Protein AF-A0A4P7BVL5-F1 (afdb_monomer)

Structure (mmCIF, N/CA/C/O backbone):
data_AF-A0A4P7BVL5-F1
#
_entry.id   AF-A0A4P7BVL5-F1
#
loop_
_atom_site.group_PDB
_atom_site.id
_atom_site.type_symbol
_atom_site.label_atom_id
_atom_site.label_alt_id
_atom_site.label_comp_id
_atom_site.label_asym_id
_atom_site.label_entity_id
_atom_site.label_seq_id
_atom_site.pdbx_PDB_ins_code
_atom_site.Cartn_x
_atom_site.Cartn_y
_atom_site.Cartn_z
_atom_site.occupancy
_atom_site.B_iso_or_equiv
_atom_site.auth_seq_id
_atom_site.auth_comp_id
_atom_site.auth_asym_id
_atom_site.auth_atom_id
_atom_site.pdbx_PDB_model_num
ATOM 1 N N . MET A 1 1 ? -11.447 -4.195 -21.424 1.00 33.12 1 MET A N 1
ATOM 2 C CA . MET A 1 1 ? -11.269 -3.883 -19.991 1.00 33.12 1 MET A CA 1
ATOM 3 C C . MET A 1 1 ? -10.169 -2.833 -19.903 1.00 33.12 1 MET A C 1
ATOM 5 O O . MET A 1 1 ? -9.028 -3.164 -20.186 1.00 33.12 1 MET A O 1
ATOM 9 N N . HIS A 1 2 ? -10.509 -1.561 -19.685 1.00 29.44 2 HIS A N 1
ATOM 10 C CA . HIS A 1 2 ? -9.534 -0.464 -19.660 1.00 29.44 2 HIS A CA 1
ATOM 11 C C . HIS A 1 2 ? -9.189 -0.187 -18.193 1.00 29.44 2 HIS A C 1
ATOM 13 O O . HIS A 1 2 ? -9.963 0.451 -17.491 1.00 29.44 2 HIS A O 1
ATOM 19 N N . ASN A 1 3 ? -8.090 -0.765 -17.706 1.00 37.69 3 ASN A N 1
ATOM 20 C CA . ASN A 1 3 ? -7.617 -0.557 -16.339 1.00 37.69 3 ASN A CA 1
ATOM 21 C C . ASN A 1 3 ? -6.621 0.611 -16.338 1.00 37.69 3 ASN A C 1
ATOM 23 O O . ASN A 1 3 ? -5.407 0.416 -16.306 1.00 37.69 3 ASN A O 1
ATOM 27 N N . SER A 1 4 ? -7.127 1.834 -16.479 1.00 38.50 4 SER A N 1
ATOM 28 C CA . SER A 1 4 ? -6.331 3.042 -16.277 1.00 38.50 4 SER A CA 1
ATOM 29 C C . SER A 1 4 ? -6.329 3.355 -14.783 1.00 38.50 4 SER A C 1
ATOM 31 O O . SER A 1 4 ? -7.272 3.957 -14.282 1.00 38.50 4 SER A O 1
ATOM 33 N N . LEU A 1 5 ? -5.295 2.907 -14.068 1.00 46.31 5 LEU A N 1
ATOM 34 C CA . LEU A 1 5 ? -5.039 3.312 -12.685 1.00 46.31 5 LEU A CA 1
ATOM 35 C C . LEU A 1 5 ? -4.950 4.847 -12.642 1.00 46.31 5 LEU A C 1
ATOM 37 O O . LEU A 1 5 ? -3.990 5.421 -13.155 1.00 46.31 5 LEU A O 1
ATOM 41 N N . SER A 1 6 ? -5.946 5.520 -12.066 1.00 52.38 6 SER A N 1
ATOM 42 C CA . SER A 1 6 ? -6.044 6.990 -12.049 1.00 52.38 6 SER A CA 1
ATOM 43 C C . SER A 1 6 ? -5.060 7.687 -11.095 1.00 52.38 6 SER A C 1
ATOM 45 O O . SER A 1 6 ? -5.193 8.885 -10.867 1.00 52.38 6 SER A O 1
ATOM 47 N N . CYS A 1 7 ? -4.064 6.972 -10.563 1.00 57.50 7 CYS A N 1
ATOM 48 C CA . CYS A 1 7 ? -2.923 7.547 -9.844 1.00 57.50 7 CYS A CA 1
ATOM 49 C C . CYS A 1 7 ? -1.631 7.270 -10.627 1.00 57.50 7 CYS A C 1
ATOM 51 O O . CYS A 1 7 ? -0.952 6.276 -10.360 1.00 57.50 7 CYS A O 1
ATOM 53 N N . PRO A 1 8 ? -1.278 8.123 -11.609 1.00 66.12 8 PRO A N 1
ATOM 54 C CA . PRO A 1 8 ? -0.088 7.931 -12.438 1.00 66.12 8 PRO A CA 1
ATOM 55 C C . PRO A 1 8 ? 1.209 7.851 -11.625 1.00 66.12 8 PRO A C 1
ATOM 57 O O . PRO A 1 8 ? 2.135 7.155 -12.022 1.00 66.12 8 PRO A O 1
ATOM 60 N N . GLU A 1 9 ? 1.266 8.550 -10.489 1.00 72.12 9 GLU A N 1
ATOM 61 C CA . GLU A 1 9 ? 2.459 8.674 -9.640 1.00 72.12 9 GLU A CA 1
ATOM 62 C C . GLU A 1 9 ? 2.826 7.401 -8.861 1.00 72.12 9 GLU A C 1
ATOM 64 O O . GLU A 1 9 ? 3.968 7.265 -8.435 1.00 72.12 9 GLU A O 1
ATOM 69 N N . TRP A 1 10 ? 1.869 6.487 -8.682 1.00 77.81 10 TRP A N 1
ATOM 70 C CA . TRP A 1 10 ? 2.027 5.229 -7.940 1.00 77.81 10 TRP A CA 1
ATOM 71 C C . TRP A 1 10 ? 1.933 4.003 -8.851 1.00 77.81 10 TRP A C 1
ATOM 73 O O . TRP A 1 10 ? 1.840 2.863 -8.397 1.00 77.81 10 TRP A O 1
ATOM 83 N N . LYS A 1 11 ? 1.923 4.223 -10.168 1.00 80.06 11 LYS A N 1
ATOM 84 C CA . LYS A 1 11 ? 1.864 3.147 -11.149 1.00 80.06 11 LYS A CA 1
ATOM 85 C C . LYS A 1 11 ? 3.177 2.362 -11.135 1.00 80.06 11 LYS A C 1
ATOM 87 O O . LYS A 1 11 ? 4.222 2.914 -11.452 1.00 80.06 11 LYS A O 1
ATOM 92 N N . GLY A 1 12 ? 3.084 1.062 -10.859 1.00 84.06 12 GLY A N 1
ATOM 93 C CA . GLY A 1 12 ? 4.244 0.164 -10.790 1.00 84.06 12 GLY A CA 1
ATOM 94 C C . GLY A 1 12 ? 4.843 0.031 -9.389 1.00 84.06 12 GLY A C 1
ATOM 95 O O . GLY A 1 12 ? 5.672 -0.848 -9.177 1.00 84.06 12 GLY A O 1
ATOM 96 N N . ASP A 1 13 ? 4.377 0.832 -8.430 1.00 90.00 13 ASP A N 1
ATOM 97 C CA . ASP A 1 13 ? 4.785 0.703 -7.036 1.00 90.00 13 ASP A CA 1
ATOM 98 C C . ASP A 1 13 ? 4.058 -0.467 -6.362 1.00 90.00 13 ASP A C 1
ATOM 100 O O . ASP A 1 13 ? 2.891 -0.765 -6.645 1.00 90.00 13 ASP A O 1
ATOM 104 N N . LEU A 1 14 ? 4.744 -1.110 -5.422 1.00 91.25 14 LEU A N 1
ATOM 105 C CA . LEU A 1 14 ? 4.195 -2.153 -4.569 1.00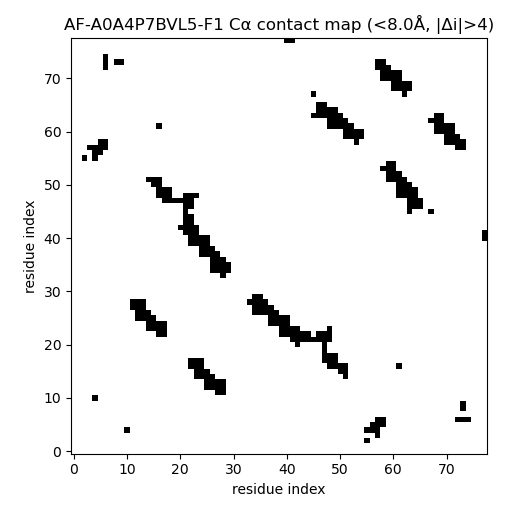 91.25 14 LEU A CA 1
ATOM 106 C C . LEU A 1 14 ? 3.780 -1.559 -3.220 1.00 91.25 14 LEU A C 1
ATOM 108 O O . LEU A 1 14 ? 4.560 -0.881 -2.554 1.00 91.25 14 LEU A O 1
ATOM 112 N N . PHE A 1 15 ? 2.557 -1.864 -2.791 1.00 93.25 15 PHE A N 1
ATOM 113 C CA . PHE A 1 15 ? 2.028 -1.453 -1.494 1.00 93.25 15 PHE A CA 1
ATOM 114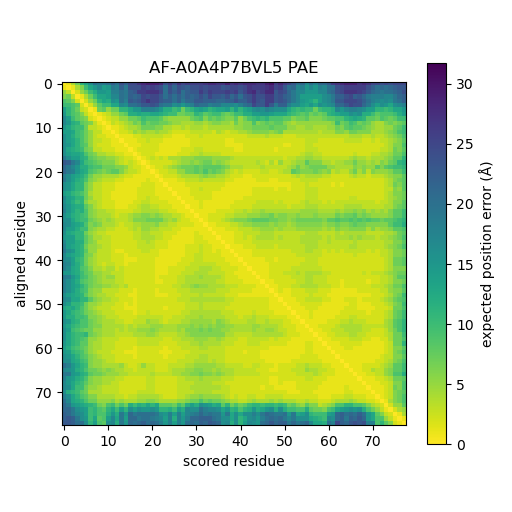 C C . PHE A 1 15 ? 1.860 -2.661 -0.578 1.00 93.25 15 PHE A C 1
ATOM 116 O O . PHE A 1 15 ? 1.274 -3.669 -0.968 1.00 93.25 15 PHE A O 1
ATOM 123 N N . VAL A 1 16 ? 2.349 -2.545 0.656 1.00 94.25 16 VAL A N 1
ATOM 124 C CA . VAL A 1 16 ? 2.313 -3.615 1.658 1.00 94.25 16 VAL A CA 1
ATOM 125 C C . VAL A 1 16 ? 1.754 -3.081 2.972 1.00 94.25 16 VAL A C 1
ATOM 127 O O . VAL A 1 16 ? 2.284 -2.134 3.558 1.00 94.25 16 VAL A O 1
ATOM 130 N N . ALA A 1 17 ? 0.690 -3.707 3.473 1.00 93.75 17 ALA A N 1
ATOM 131 C CA . ALA A 1 17 ? 0.168 -3.418 4.804 1.00 93.75 17 ALA A CA 1
ATOM 132 C C . ALA A 1 17 ? 1.115 -3.988 5.878 1.00 93.75 17 ALA A C 1
ATOM 134 O O . ALA A 1 17 ? 1.318 -5.199 5.974 1.00 93.75 17 ALA A O 1
ATOM 135 N N . ASN A 1 18 ? 1.713 -3.117 6.697 1.00 90.12 18 ASN A N 1
ATOM 136 C CA . ASN A 1 18 ? 2.656 -3.517 7.735 1.00 90.12 18 ASN A CA 1
ATOM 137 C C . ASN A 1 18 ? 1.965 -3.595 9.104 1.00 90.12 18 ASN A C 1
ATOM 139 O O . ASN A 1 18 ? 1.809 -2.595 9.810 1.00 90.12 18 ASN A O 1
ATOM 143 N N . LEU A 1 19 ? 1.599 -4.817 9.500 1.00 84.62 19 LEU A N 1
ATOM 144 C CA . LEU A 1 19 ? 0.895 -5.105 10.753 1.00 84.62 19 LEU A CA 1
ATOM 145 C C . LEU A 1 19 ? 1.674 -4.642 11.991 1.00 84.62 19 LEU A C 1
ATOM 147 O O . LEU A 1 19 ? 1.117 -3.957 12.846 1.00 84.62 19 LEU A O 1
ATOM 151 N N . ARG A 1 20 ? 2.951 -5.026 12.117 1.00 87.94 20 ARG A N 1
ATOM 152 C CA . ARG A 1 20 ? 3.769 -4.682 13.295 1.00 87.94 20 ARG A CA 1
ATOM 153 C C . ARG A 1 20 ? 4.238 -3.230 13.245 1.00 87.94 20 ARG A C 1
ATOM 155 O O . ARG A 1 20 ? 4.302 -2.582 14.282 1.00 87.94 20 ARG A O 1
ATOM 162 N N . GLY A 1 21 ? 4.553 -2.733 12.051 1.00 87.25 21 GLY A N 1
ATOM 163 C CA . GLY A 1 21 ? 5.020 -1.366 11.824 1.00 87.25 21 GLY A CA 1
ATOM 164 C C . GLY A 1 21 ? 3.917 -0.309 11.771 1.00 87.25 21 GLY A C 1
ATOM 165 O O . GLY A 1 21 ? 4.250 0.860 11.589 1.00 87.25 21 GLY A O 1
ATOM 166 N N . GLN A 1 22 ? 2.640 -0.697 11.886 1.00 94.69 22 GLN A N 1
ATOM 167 C CA . GLN A 1 22 ? 1.472 0.199 11.9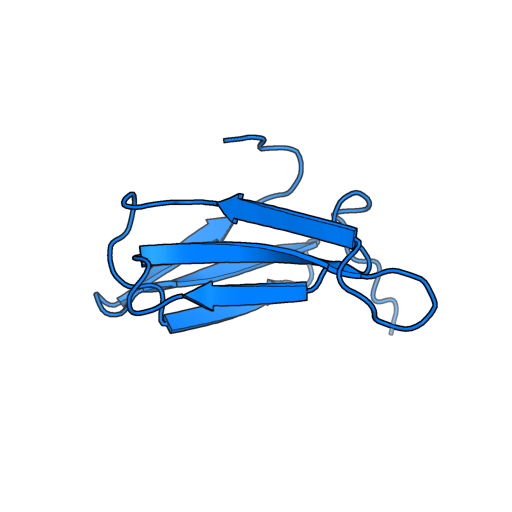04 1.00 94.69 22 GLN A CA 1
ATOM 168 C C . GLN A 1 22 ? 1.501 1.257 10.789 1.00 94.69 22 GLN A C 1
ATOM 170 O O . GLN A 1 22 ? 1.323 2.454 11.020 1.00 94.69 22 GLN A O 1
ATOM 175 N N . SER A 1 23 ? 1.818 0.816 9.575 1.00 95.56 23 SER A N 1
ATOM 176 C CA . SER A 1 23 ? 2.054 1.680 8.417 1.00 95.56 23 SER A CA 1
ATOM 177 C C . SER A 1 23 ? 1.692 0.966 7.123 1.00 95.56 23 SER A C 1
ATOM 179 O O . SER A 1 23 ? 1.581 -0.261 7.078 1.00 95.56 23 SER A O 1
ATOM 181 N N . LEU A 1 24 ? 1.494 1.750 6.070 1.00 94.88 24 LEU A N 1
ATOM 182 C CA . LEU A 1 24 ? 1.416 1.263 4.704 1.00 94.88 24 LEU A CA 1
ATOM 183 C C . LEU A 1 24 ? 2.782 1.512 4.066 1.00 94.88 24 LEU A C 1
ATOM 185 O O . LEU A 1 24 ? 3.192 2.661 3.927 1.00 94.88 24 LEU A O 1
ATOM 189 N N . LEU A 1 25 ? 3.503 0.449 3.732 1.00 94.12 25 LEU A N 1
ATOM 190 C CA . LEU A 1 25 ? 4.796 0.551 3.070 1.00 94.12 25 LEU A CA 1
ATOM 191 C C . LEU A 1 25 ? 4.572 0.666 1.563 1.00 94.12 25 LEU A C 1
ATOM 193 O O . LEU A 1 25 ? 3.901 -0.182 0.978 1.00 94.12 25 LEU A O 1
ATOM 197 N N . ARG A 1 26 ? 5.132 1.707 0.957 1.00 92.94 26 ARG A N 1
ATOM 198 C CA . ARG A 1 26 ? 5.225 1.884 -0.489 1.00 92.94 2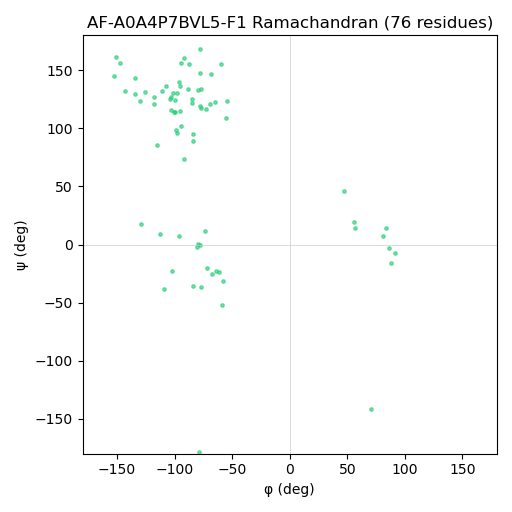6 ARG A CA 1
ATOM 199 C C . ARG A 1 26 ? 6.652 1.563 -0.914 1.00 92.94 26 ARG A C 1
ATOM 201 O O . ARG A 1 26 ? 7.597 2.121 -0.363 1.00 92.94 26 ARG A O 1
ATOM 208 N N . LEU A 1 27 ? 6.787 0.673 -1.885 1.00 93.94 27 LEU A N 1
ATOM 209 C CA . LEU A 1 27 ? 8.051 0.265 -2.479 1.00 93.94 27 LEU A CA 1
ATOM 210 C C . LEU A 1 27 ? 8.032 0.642 -3.953 1.00 93.94 27 LEU A C 1
ATOM 212 O O . LEU A 1 27 ? 7.173 0.173 -4.701 1.00 93.94 27 LEU A O 1
ATOM 216 N N . LYS A 1 28 ? 8.985 1.467 -4.373 1.00 92.69 28 LYS A N 1
ATOM 217 C CA . LYS A 1 28 ? 9.196 1.737 -5.791 1.00 92.69 28 LYS A CA 1
ATOM 218 C C . LYS A 1 28 ? 10.085 0.651 -6.369 1.00 92.69 28 LYS A C 1
ATOM 220 O O . LYS A 1 28 ? 11.207 0.454 -5.896 1.00 92.69 28 LYS A O 1
ATOM 225 N N . LEU A 1 29 ? 9.5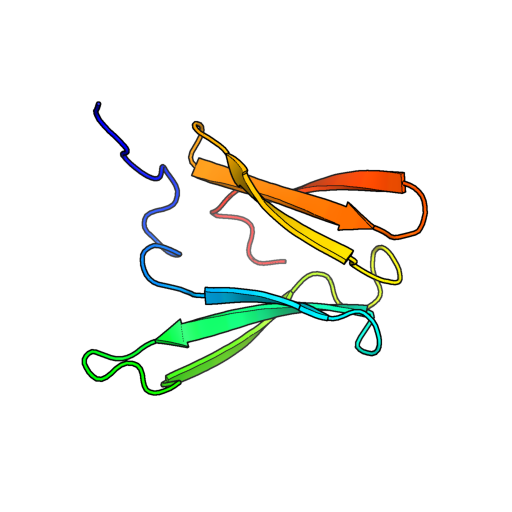89 -0.043 -7.384 1.00 92.94 29 LEU A N 1
ATOM 226 C CA . LEU A 1 29 ? 10.327 -1.111 -8.047 1.00 92.94 29 LEU A CA 1
ATOM 227 C C . LEU A 1 29 ? 11.038 -0.569 -9.290 1.00 92.94 29 LEU A C 1
ATOM 229 O O . LEU A 1 29 ? 10.464 0.225 -10.039 1.00 92.94 29 LEU A O 1
ATOM 233 N N . GLY A 1 30 ? 12.294 -0.967 -9.467 1.00 92.75 30 GLY A N 1
ATOM 234 C CA . GLY A 1 30 ? 13.056 -0.762 -10.692 1.00 92.75 30 GLY A CA 1
ATOM 235 C C . GLY A 1 30 ? 12.685 -1.775 -11.775 1.00 92.75 30 GLY A C 1
ATOM 236 O O . GLY A 1 30 ? 11.799 -2.616 -11.593 1.00 92.75 30 GLY A O 1
ATOM 237 N N . ASP A 1 31 ? 13.361 -1.683 -12.918 1.00 92.12 31 ASP A N 1
ATOM 238 C CA . ASP A 1 31 ? 13.039 -2.480 -14.107 1.00 92.12 31 ASP A CA 1
ATOM 239 C C . ASP A 1 31 ? 13.312 -3.983 -13.913 1.00 92.12 31 ASP A C 1
ATOM 241 O O . ASP A 1 31 ? 12.658 -4.814 -14.548 1.00 92.12 31 ASP A O 1
ATOM 245 N N . GLU A 1 32 ? 14.229 -4.351 -13.013 1.00 94.06 32 GLU A N 1
ATOM 246 C CA . GLU A 1 32 ? 14.546 -5.745 -12.674 1.00 94.06 32 GLU A CA 1
ATOM 247 C C . GLU A 1 32 ? 13.783 -6.227 -11.422 1.00 94.06 32 GLU A C 1
ATOM 249 O O . GLU A 1 32 ? 13.986 -7.347 -10.946 1.00 94.06 32 GLU A O 1
ATOM 254 N N . GLY A 1 33 ? 12.854 -5.411 -10.904 1.00 90.38 33 GLY A N 1
ATOM 255 C CA . GLY A 1 33 ? 12.058 -5.698 -9.708 1.00 90.38 33 GLY A CA 1
ATOM 256 C C . GLY A 1 33 ? 12.784 -5.418 -8.388 1.00 90.38 33 GLY A C 1
ATOM 257 O O . GLY A 1 33 ? 12.268 -5.745 -7.318 1.00 90.38 33 GLY A O 1
ATOM 258 N N . GLU A 1 34 ? 13.967 -4.813 -8.442 1.00 95.12 34 GLU A N 1
ATOM 259 C CA . GLU A 1 34 ? 14.708 -4.344 -7.283 1.00 95.12 34 GLU A CA 1
ATOM 260 C C . GLU A 1 34 ? 14.006 -3.158 -6.610 1.00 95.12 34 GLU A C 1
ATOM 262 O O . GLU A 1 34 ? 13.371 -2.325 -7.258 1.00 95.12 34 GLU A O 1
ATOM 267 N N . VAL A 1 35 ? 14.122 -3.055 -5.286 1.00 95.69 35 VAL A N 1
ATOM 268 C CA . VAL A 1 35 ? 13.570 -1.913 -4.549 1.00 95.69 35 VAL A CA 1
ATOM 269 C C . VAL A 1 35 ? 14.504 -0.717 -4.719 1.00 95.69 35 VAL A C 1
ATOM 271 O O . VAL A 1 35 ? 15.663 -0.762 -4.312 1.00 95.69 35 VAL A O 1
ATOM 274 N N . THR A 1 36 ? 13.982 0.360 -5.302 1.00 95.81 36 THR A N 1
ATOM 275 C CA . THR A 1 36 ? 14.719 1.612 -5.550 1.00 95.81 36 THR A CA 1
ATOM 276 C C . THR A 1 36 ? 14.373 2.712 -4.547 1.00 95.81 36 THR A C 1
ATOM 278 O O . THR A 1 36 ? 15.177 3.618 -4.331 1.00 95.81 36 THR A O 1
ATOM 281 N N . GLU A 1 37 ? 13.203 2.634 -3.905 1.00 94.69 37 GLU A N 1
ATOM 282 C CA . GLU A 1 37 ? 12.754 3.574 -2.874 1.00 94.69 37 GLU A CA 1
ATOM 283 C C . GLU A 1 37 ? 11.779 2.889 -1.906 1.00 94.69 37 GLU A C 1
ATOM 285 O O . GLU A 1 37 ? 10.962 2.064 -2.322 1.00 94.69 37 GLU A O 1
ATOM 290 N N . GLU A 1 38 ? 11.841 3.267 -0.627 1.00 94.38 38 GLU A N 1
ATOM 291 C CA . GLU A 1 38 ? 10.913 2.825 0.416 1.00 94.38 38 GLU A CA 1
ATOM 292 C C . GLU A 1 38 ? 10.300 4.031 1.134 1.00 94.38 38 GLU A C 1
ATOM 294 O O . GLU A 1 38 ? 11.012 4.920 1.602 1.00 94.38 38 GLU A O 1
ATOM 299 N N . GLU A 1 39 ? 8.977 4.041 1.282 1.00 92.88 39 GLU A N 1
ATOM 300 C CA . GLU A 1 39 ? 8.246 5.108 1.966 1.00 92.88 39 GLU A CA 1
ATOM 301 C C . GLU A 1 39 ? 7.200 4.528 2.932 1.00 92.88 39 GLU A C 1
ATOM 303 O O . GLU A 1 39 ? 6.373 3.692 2.566 1.00 92.88 39 GLU A O 1
ATOM 308 N N . PHE A 1 40 ? 7.204 4.995 4.186 1.00 92.94 40 PHE A N 1
ATOM 309 C CA . PHE A 1 40 ? 6.206 4.610 5.188 1.00 92.94 40 PHE A CA 1
ATOM 310 C C . PHE A 1 40 ? 5.059 5.620 5.234 1.00 92.94 40 PHE A C 1
ATOM 312 O O . PHE A 1 40 ? 5.153 6.671 5.870 1.00 92.94 40 PHE A O 1
ATOM 319 N N . LEU A 1 41 ? 3.936 5.257 4.630 1.00 92.19 41 LEU A N 1
ATOM 320 C CA . LEU A 1 41 ? 2.700 6.025 4.652 1.00 92.19 41 LEU A CA 1
ATOM 321 C C . LEU A 1 41 ? 1.854 5.665 5.881 1.00 92.19 41 LEU A C 1
ATOM 323 O O . LEU A 1 41 ? 1.945 4.572 6.444 1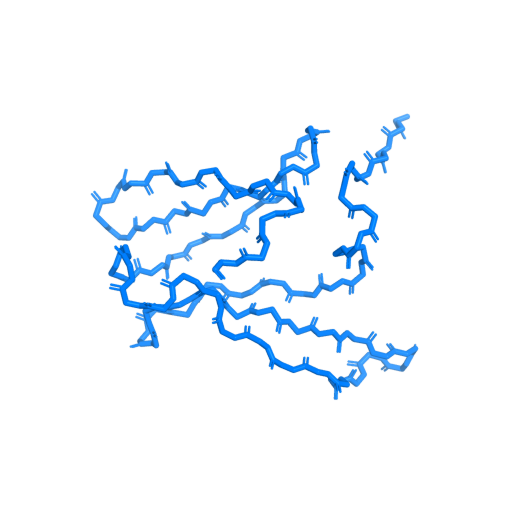.00 92.19 41 LEU A O 1
ATOM 327 N N . LEU A 1 42 ? 0.992 6.596 6.301 1.00 92.25 42 LEU A N 1
ATOM 328 C CA . LEU A 1 42 ? -0.015 6.398 7.360 1.00 92.25 42 LEU A CA 1
ATOM 329 C C . LEU A 1 42 ? 0.532 5.916 8.720 1.00 92.25 42 LEU A C 1
ATOM 331 O O . LEU A 1 42 ? -0.224 5.400 9.546 1.00 92.25 42 LEU A O 1
ATOM 335 N N . LYS A 1 43 ? 1.834 6.096 8.967 1.00 94.44 43 LYS A N 1
ATOM 336 C CA . LYS A 1 43 ? 2.523 5.580 10.152 1.00 94.44 43 LYS A CA 1
ATOM 337 C C . LYS A 1 43 ? 1.837 6.028 11.442 1.00 94.44 43 LYS A C 1
ATOM 339 O O . LYS A 1 43 ? 1.676 7.223 11.680 1.00 94.44 43 LYS A O 1
ATOM 344 N N . ASN A 1 44 ? 1.451 5.054 12.266 1.00 93.94 44 ASN A N 1
ATOM 345 C CA . ASN A 1 44 ? 0.768 5.228 13.552 1.00 93.94 44 ASN A CA 1
ATOM 346 C C . ASN A 1 44 ? -0.563 6.011 13.489 1.00 93.94 44 ASN A C 1
ATOM 348 O O . ASN A 1 44 ? -1.062 6.424 14.532 1.00 93.94 44 ASN A O 1
ATOM 352 N N . LYS A 1 45 ? -1.163 6.222 12.304 1.00 94.25 45 LYS A N 1
ATOM 353 C CA . LYS A 1 45 ? -2.420 6.990 12.173 1.00 94.25 45 LYS A CA 1
ATOM 354 C C . LYS A 1 45 ? -3.674 6.146 12.425 1.00 94.25 45 LYS A C 1
ATOM 356 O O . LYS A 1 45 ? -4.636 6.646 12.995 1.00 94.25 45 LYS A O 1
ATOM 361 N N . PHE A 1 46 ? -3.662 4.877 12.015 1.00 93.69 46 PHE A N 1
ATOM 362 C CA . PHE A 1 46 ? -4.848 4.000 12.035 1.00 93.69 46 PHE A CA 1
ATOM 363 C C . PHE A 1 46 ? -4.590 2.643 12.713 1.00 93.69 46 PHE A C 1
ATOM 365 O O . PHE A 1 46 ? -5.337 1.684 12.528 1.00 93.69 46 PHE A O 1
ATOM 372 N N . GLY A 1 47 ? -3.512 2.548 13.497 1.00 92.75 47 GLY A N 1
ATOM 373 C CA . GLY A 1 47 ? -3.104 1.310 14.155 1.00 92.75 47 GLY A CA 1
ATOM 374 C C . GLY A 1 47 ? -2.562 0.266 13.175 1.00 92.75 47 GLY A C 1
ATOM 375 O O . GLY A 1 47 ? -1.808 0.583 12.257 1.00 92.75 47 GLY A O 1
ATOM 376 N N . ARG A 1 48 ? -2.898 -1.006 13.407 1.00 95.19 48 ARG A N 1
ATOM 377 C CA . ARG A 1 48 ? -2.408 -2.133 12.600 1.00 95.19 48 ARG A CA 1
ATOM 378 C C . ARG A 1 48 ? -3.171 -2.194 11.280 1.00 95.19 48 ARG A C 1
ATOM 380 O O . ARG A 1 48 ? -4.382 -2.410 11.281 1.00 95.19 48 ARG A O 1
ATOM 387 N N . LEU A 1 49 ? -2.455 -2.019 10.174 1.00 95.88 49 LEU A N 1
ATOM 388 C CA . LEU A 1 49 ? -3.001 -2.171 8.827 1.00 95.88 49 LEU A CA 1
ATOM 389 C C . LEU A 1 49 ? -2.865 -3.632 8.404 1.00 95.88 49 LEU A C 1
ATOM 391 O O . LEU A 1 49 ? -1.809 -4.229 8.606 1.00 95.88 49 LEU A O 1
ATOM 395 N N . ARG A 1 50 ? -3.935 -4.196 7.850 1.00 95.31 50 ARG A N 1
ATOM 396 C CA . ARG A 1 50 ? -4.066 -5.622 7.540 1.00 95.31 50 ARG A CA 1
ATOM 397 C C . ARG A 1 50 ? -4.041 -5.916 6.052 1.00 95.31 50 ARG A C 1
ATOM 399 O O . ARG A 1 50 ? -3.476 -6.931 5.663 1.00 95.31 50 ARG A O 1
ATOM 406 N N . ASP A 1 51 ? -4.667 -5.063 5.253 1.00 95.31 51 ASP A N 1
ATOM 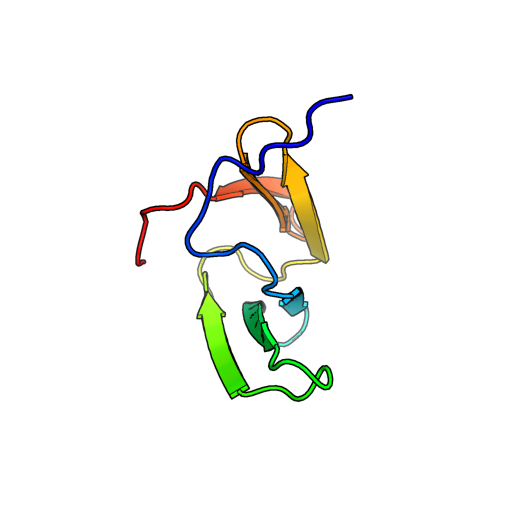407 C CA . ASP A 1 51 ? -4.808 -5.297 3.820 1.00 95.31 51 ASP A CA 1
ATOM 408 C C . ASP A 1 51 ? -4.801 -3.981 3.038 1.00 95.31 51 ASP A C 1
ATOM 410 O O . ASP A 1 51 ? -5.117 -2.922 3.592 1.00 95.31 51 ASP A O 1
ATOM 414 N N . VAL A 1 52 ? -4.440 -4.057 1.759 1.00 94.12 52 VAL A N 1
ATOM 415 C CA . VAL A 1 52 ? -4.469 -2.943 0.809 1.00 94.12 52 VAL A CA 1
ATOM 416 C C . VAL A 1 52 ? -4.895 -3.437 -0.573 1.00 94.12 52 VAL A C 1
ATOM 418 O O . VAL A 1 52 ? -4.356 -4.408 -1.092 1.00 94.12 52 VAL A O 1
ATOM 421 N N . ALA A 1 53 ? -5.844 -2.740 -1.195 1.00 91.81 53 ALA A N 1
ATOM 422 C CA . ALA A 1 53 ? -6.337 -3.053 -2.532 1.00 91.81 53 ALA A CA 1
ATOM 423 C C . ALA A 1 53 ? -6.447 -1.791 -3.392 1.00 91.81 53 ALA A C 1
ATOM 425 O O . ALA A 1 53 ? -6.831 -0.729 -2.905 1.00 91.81 53 ALA A O 1
ATOM 426 N N . ALA A 1 54 ? -6.148 -1.908 -4.686 1.00 87.44 54 ALA A N 1
ATOM 427 C CA . ALA A 1 54 ? -6.415 -0.844 -5.648 1.00 87.44 54 ALA A CA 1
ATOM 428 C C . ALA A 1 54 ? -7.909 -0.812 -6.004 1.00 87.44 54 ALA A C 1
ATOM 430 O O . ALA A 1 54 ? -8.514 -1.848 -6.289 1.00 87.44 54 ALA A O 1
ATOM 431 N N . ALA A 1 55 ? 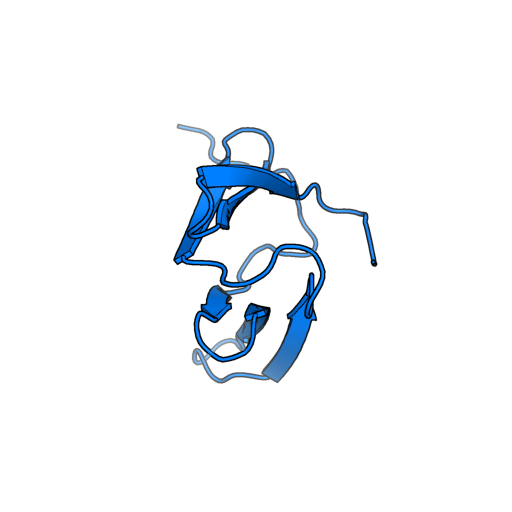-8.498 0.378 -6.012 1.00 86.19 55 ALA A N 1
ATOM 432 C CA . ALA A 1 55 ? -9.868 0.612 -6.441 1.00 86.19 55 ALA A CA 1
ATOM 433 C C . ALA A 1 55 ? -9.925 1.022 -7.929 1.00 86.19 55 ALA A C 1
ATOM 435 O O . ALA A 1 55 ? -8.957 1.576 -8.459 1.00 86.19 55 ALA A O 1
ATOM 436 N N . PRO A 1 56 ? -11.066 0.814 -8.618 1.00 83.31 56 PRO A N 1
ATOM 437 C CA . PRO A 1 56 ? -11.216 1.175 -10.032 1.00 83.31 56 PRO A CA 1
ATOM 438 C C . PRO A 1 56 ? -11.062 2.672 -10.321 1.00 83.31 56 PRO A C 1
ATOM 440 O O . PRO A 1 56 ? -10.739 3.051 -11.442 1.00 83.31 56 PRO A O 1
ATOM 443 N N . ASP A 1 57 ? -11.298 3.525 -9.322 1.00 81.75 57 ASP A N 1
ATOM 444 C CA . ASP A 1 57 ? -11.123 4.975 -9.427 1.00 81.75 57 ASP A CA 1
ATOM 445 C C . ASP A 1 57 ? -9.654 5.413 -9.295 1.00 81.75 57 ASP A C 1
ATOM 447 O O . ASP A 1 57 ? -9.370 6.605 -9.385 1.00 81.75 57 ASP A O 1
ATOM 451 N N . GLY A 1 58 ? -8.722 4.469 -9.113 1.00 78.88 58 GLY A N 1
ATOM 452 C CA . GLY A 1 58 ? -7.293 4.712 -8.938 1.00 78.88 58 GLY A CA 1
ATOM 453 C C . GLY A 1 58 ? -6.864 4.984 -7.498 1.00 78.88 58 GLY A C 1
ATOM 454 O O . GLY A 1 58 ? -5.671 5.141 -7.264 1.00 78.88 58 GLY A O 1
ATOM 455 N N . SER A 1 59 ? -7.788 5.036 -6.538 1.00 86.38 59 SER A N 1
ATOM 456 C CA . SER A 1 59 ? -7.448 5.118 -5.114 1.00 86.38 59 SER A CA 1
ATOM 457 C C . SER A 1 59 ? -7.014 3.760 -4.550 1.00 86.38 59 SER A C 1
ATOM 459 O O . SER A 1 59 ? -7.204 2.717 -5.175 1.00 86.38 59 SER A O 1
ATOM 461 N N . PHE A 1 60 ? -6.449 3.764 -3.345 1.00 89.44 60 PHE A N 1
ATOM 462 C CA . PHE A 1 60 ? -6.191 2.560 -2.565 1.00 89.44 60 PHE A CA 1
ATOM 463 C C . PHE A 1 60 ? -7.161 2.469 -1.392 1.00 89.44 60 PHE A C 1
ATOM 465 O O . PHE A 1 60 ? -7.399 3.445 -0.683 1.00 89.44 60 PHE A O 1
ATOM 472 N N . LEU A 1 61 ? -7.697 1.278 -1.163 1.00 93.12 61 LEU A N 1
ATOM 473 C CA . LEU A 1 61 ? -8.471 0.938 0.020 1.00 93.12 61 LEU A CA 1
ATOM 474 C C . LEU A 1 61 ? -7.565 0.193 0.988 1.00 93.12 61 LEU A C 1
ATOM 476 O O . LEU A 1 61 ? -6.977 -0.820 0.623 1.00 93.12 61 LEU A O 1
ATOM 480 N N . VAL A 1 62 ? -7.460 0.690 2.215 1.00 95.25 62 VAL A N 1
ATOM 481 C CA . VAL A 1 62 ? -6.627 0.108 3.266 1.00 95.25 62 VAL A CA 1
ATOM 482 C C . VAL A 1 62 ? -7.519 -0.317 4.421 1.00 95.25 62 VAL A C 1
ATOM 484 O O . VAL A 1 62 ? -8.308 0.485 4.923 1.00 95.25 62 VAL A O 1
ATOM 487 N N . LEU A 1 63 ? -7.397 -1.571 4.847 1.00 96.88 63 LEU A N 1
ATOM 488 C CA . LEU A 1 63 ? -8.163 -2.130 5.957 1.00 96.88 63 LEU A CA 1
ATOM 489 C C . LEU A 1 63 ? -7.300 -2.177 7.219 1.00 96.88 63 LEU A C 1
ATOM 491 O O . LEU A 1 63 ? -6.184 -2.698 7.186 1.00 96.88 63 LEU A O 1
ATOM 495 N N . SER A 1 64 ? -7.817 -1.677 8.339 1.00 95.94 64 SER A N 1
ATOM 496 C CA . SER A 1 64 ? -7.208 -1.875 9.658 1.00 95.94 64 SER A CA 1
ATOM 497 C C . SER A 1 64 ? -7.772 -3.108 10.371 1.00 95.94 64 SER A C 1
ATOM 499 O O . SER A 1 64 ? -8.890 -3.553 10.107 1.00 95.94 64 SER A O 1
ATOM 501 N N . ASP A 1 65 ? -7.040 -3.622 11.361 1.00 94.25 65 ASP A N 1
ATOM 502 C CA . ASP A 1 65 ? -7.537 -4.690 12.243 1.00 94.25 65 ASP A CA 1
ATOM 503 C C . ASP A 1 65 ? -8.745 -4.267 13.096 1.00 94.25 65 ASP A C 1
ATOM 505 O O . ASP A 1 65 ? -9.513 -5.117 13.541 1.00 94.25 65 ASP A O 1
ATOM 509 N N . SER A 1 66 ? -8.928 -2.964 13.330 1.00 94.69 66 SER A N 1
ATOM 510 C CA . SER A 1 66 ? -10.097 -2.416 14.030 1.00 94.69 66 SER A CA 1
ATOM 511 C C . SER A 1 66 ? -11.353 -2.346 13.149 1.00 94.69 66 SER A C 1
ATOM 513 O O . SER A 1 66 ? -12.398 -1.911 13.626 1.00 94.69 66 SER A O 1
ATOM 515 N N . GLY A 1 67 ? -11.268 -2.760 11.878 1.00 95.12 67 GLY A N 1
ATOM 516 C CA . GLY A 1 67 ? -12.383 -2.738 10.928 1.00 95.12 67 GLY A CA 1
ATOM 517 C C . GLY A 1 67 ? -12.595 -1.388 10.240 1.00 95.12 67 GLY A C 1
ATOM 518 O O . GLY A 1 67 ? -13.642 -1.171 9.634 1.00 95.12 67 GLY A O 1
ATOM 519 N N . GLN A 1 68 ? -11.627 -0.470 10.318 1.00 96.50 68 GLN A N 1
ATOM 520 C CA . GLN A 1 68 ? -11.692 0.797 9.592 1.00 96.50 68 GLN A CA 1
ATOM 521 C C . GLN A 1 68 ? -11.277 0.575 8.138 1.00 96.50 68 GLN A C 1
ATOM 523 O O . GLN A 1 68 ? -10.242 -0.035 7.871 1.00 96.50 68 GLN A O 1
ATOM 528 N N . LEU A 1 69 ? -12.068 1.114 7.210 1.00 96.12 69 LEU A N 1
ATOM 529 C CA . LEU A 1 69 ? -11.729 1.176 5.793 1.00 96.12 69 LEU A CA 1
ATOM 530 C C . LEU A 1 69 ? -11.277 2.599 5.455 1.00 96.12 69 LEU A C 1
ATOM 532 O O . LEU A 1 69 ? -12.055 3.546 5.562 1.00 96.12 69 LEU A O 1
ATOM 536 N N . ILE A 1 70 ? -10.014 2.747 5.071 1.00 94.69 70 ILE A N 1
ATOM 537 C CA . ILE A 1 70 ? -9.398 4.025 4.721 1.00 94.69 70 ILE A CA 1
ATOM 538 C C . ILE A 1 70 ? -9.270 4.096 3.200 1.00 94.69 70 ILE A C 1
ATOM 540 O O . ILE A 1 70 ? -8.659 3.219 2.596 1.00 94.69 70 ILE A O 1
ATOM 544 N N . GLN A 1 71 ? -9.807 5.148 2.580 1.00 92.62 71 GLN A N 1
ATOM 545 C CA . GLN A 1 71 ? -9.579 5.430 1.162 1.00 92.62 71 GLN A CA 1
ATOM 546 C C . GLN A 1 71 ? -8.429 6.431 1.012 1.00 92.62 71 GLN A C 1
ATOM 548 O O . GLN A 1 71 ? -8.540 7.587 1.422 1.00 92.62 71 GLN A O 1
ATOM 553 N N . LEU A 1 72 ? -7.328 5.990 0.411 1.00 88.31 72 LEU A N 1
ATOM 554 C CA . LEU A 1 72 ? -6.154 6.796 0.100 1.00 88.31 72 LEU A CA 1
ATOM 555 C C . LEU A 1 72 ? -6.184 7.188 -1.380 1.00 88.31 72 LEU A C 1
ATOM 557 O O . LEU A 1 72 ? -6.074 6.337 -2.259 1.00 88.31 72 LEU A O 1
ATOM 561 N N . LYS A 1 73 ? -6.335 8.480 -1.666 1.00 84.31 73 LYS A N 1
ATOM 562 C CA . LYS A 1 73 ? -6.315 9.012 -3.035 1.00 84.31 73 LYS A CA 1
ATOM 563 C C . LYS A 1 73 ? -4.919 9.538 -3.366 1.00 84.31 73 LYS A C 1
ATOM 565 O O . LYS A 1 73 ? -4.299 10.171 -2.511 1.00 84.31 73 LYS A O 1
ATOM 570 N N . GLY A 1 74 ? -4.449 9.291 -4.588 1.00 71.81 74 GLY A N 1
ATOM 571 C CA . GLY A 1 74 ? -3.217 9.900 -5.092 1.00 71.81 74 GLY A CA 1
ATOM 572 C C . GLY A 1 74 ? -3.294 11.426 -5.109 1.00 71.81 74 GLY A C 1
ATOM 573 O O . GLY A 1 74 ? -4.378 12.015 -5.097 1.00 71.81 74 GLY A O 1
ATOM 574 N N . GLY A 1 75 ? -2.131 12.064 -5.054 1.00 62.28 75 GLY A N 1
ATOM 575 C CA . GLY A 1 75 ? -1.933 13.501 -4.885 1.00 62.28 75 GLY A CA 1
ATOM 576 C C . GLY A 1 75 ? -1.869 13.958 -3.425 1.00 62.28 75 GLY A C 1
ATOM 577 O O . GLY A 1 75 ? -1.377 15.052 -3.152 1.00 62.28 75 GLY A O 1
ATOM 578 N N . LEU A 1 76 ? -2.300 13.130 -2.467 1.00 52.47 76 LEU A N 1
ATOM 579 C CA . LEU A 1 76 ? -2.081 13.381 -1.043 1.00 52.47 76 LEU A CA 1
ATOM 580 C C . LEU A 1 76 ? -0.696 12.872 -0.637 1.00 52.47 76 LEU A C 1
ATOM 582 O O . LEU A 1 76 ? -0.540 11.738 -0.186 1.00 52.47 76 LEU A O 1
ATOM 586 N N . ARG A 1 77 ? 0.313 13.740 -0.758 1.00 50.03 77 ARG A N 1
ATOM 587 C CA . ARG A 1 77 ? 1.491 13.614 0.108 1.00 50.03 77 ARG A CA 1
ATOM 588 C C . ARG A 1 77 ? 1.022 13.879 1.552 1.00 50.03 77 ARG A C 1
ATOM 590 O O . ARG A 1 77 ? 0.366 14.903 1.759 1.00 50.03 77 ARG A O 1
ATOM 597 N N . PRO A 1 78 ? 1.231 12.943 2.495 1.00 48.34 78 PRO A N 1
ATOM 598 C CA . PRO A 1 78 ? 0.738 13.062 3.867 1.00 48.34 78 PRO A CA 1
ATOM 599 C C . PRO A 1 78 ? 1.386 14.192 4.671 1.00 48.34 78 PRO A C 1
ATOM 601 O O . PRO A 1 78 ? 2.462 14.688 4.270 1.00 48.34 78 PRO A O 1
#

pLDDT: mean 84.45, std 16.99, range [29.44, 96.88]

InterPro domains:
  IPR011041 Soluble quinoprotein glucose/sorbosone dehydrogenase, beta-propeller domain superfamily [SSF50952] (6-67)
  IPR011042 Six-bladed beta-propeller, TolB-like [G3DSA:2.120.10.30] (2-74)
  IPR012938 Glucose/Sorbosone dehydrogenase [PF07995] (5-70)

Mean predicted aligned error: 5.94 Å

Radius of gyration: 12.59 Å; Cα contacts (8 Å, |Δi|>4): 156; chains: 1; bounding box: 27×19×34 Å

Secondary structure (DSSP, 8-state):
-----S-GGGTT-EEEEETTTTEEEEEEE-TTS-EEEEEEESTTTSS-EEEEEE-TTS-EEEEETTS-EEEE-TT---

Nearest PDB structures (foldseek):
  3a9h-assembly1_A  TM=8.097E-01  e=5.324E-04  Pyrobaculum aerophilum
  3das-assembly1_A  TM=7.862E-01  e=9.993E-03  Streptomyces coelicolor
  8suc-assembly1_A  TM=6.898E-01  e=1.484E-01  Caenorhabditis elegans
  7nyq-assembly1_A  TM=6.247E-01  e=1.573E-01  Drosophila melanogaster

Solvent-accessible surface area (backbone atoms only — not comparable to full-atom values): 4640 Å² total; per-residue (Å²): 135,87,84,65,62,64,25,76,91,59,67,77,46,47,77,43,46,29,50,92,70,13,17,39,37,39,33,37,50,46,98,88,66,47,79,74,45,80,45,77,39,65,60,70,72,68,49,37,23,67,41,71,44,82,45,89,79,25,28,34,40,34,33,25,76,88,71,49,77,43,79,48,55,70,90,65,79,130

Sequence (78 aa):
MHNSLSCPEWKGDLFVANLRGQSLLRLKLGDEGEVTEEEFLLKNKFGRLRDVAAAPDGSFLVLSDSGQLIQLKGGLRP

Organism: NCBI:txid1814290

Foldseek 3Di:
DDQDQQQPPLVQWDWDFAQVQQFIWIFHADPVRDTPDIDTHCGPPQHGWDDWDQDSNNW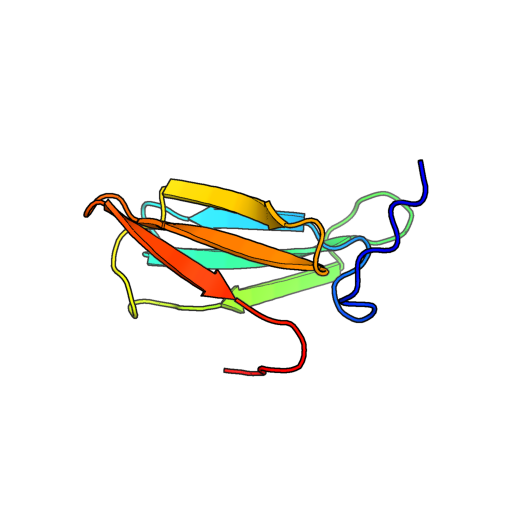IWIAHPVGDTDTGDHPDPD